Protein AF-A0A919SNZ4-F1 (afdb_monomer_lite)

Radius of gyration: 16.42 Å; chains: 1; bounding box: 28×20×55 Å

pLDDT: mean 85.22, std 17.9, range [46.28, 98.44]

Foldseek 3Di:
DDDPPPPPQCPVCDPVCVVVLVVQLVCLVVVLCCVQPVVVDPPSVVDDPVVSCVVSVVSNCCSRRNDD

Organism: NCBI:txid113560

Structure (mmCIF, N/CA/C/O backbone):
data_AF-A0A919SNZ4-F1
#
_entry.id   AF-A0A919SNZ4-F1
#
loop_
_atom_site.group_PDB
_atom_site.id
_atom_site.type_symbol
_atom_site.label_atom_id
_atom_site.label_alt_id
_atom_site.label_comp_id
_atom_site.label_asym_id
_atom_site.label_entity_id
_atom_site.label_seq_id
_atom_site.pdbx_PDB_ins_code
_atom_site.Cartn_x
_atom_site.Cartn_y
_atom_site.Cartn_z
_atom_site.occupancy
_atom_site.B_iso_or_equiv
_atom_site.auth_seq_id
_atom_site.auth_comp_id
_atom_site.auth_asym_id
_atom_site.auth_atom_id
_atom_site.pdbx_PDB_model_num
ATOM 1 N N . MET A 1 1 ? -7.541 -10.269 -42.236 1.00 47.38 1 MET A N 1
ATOM 2 C CA . MET A 1 1 ? -6.843 -11.009 -41.163 1.00 47.38 1 MET A CA 1
ATOM 3 C C . MET A 1 1 ? -6.545 -10.020 -40.048 1.00 47.38 1 MET A C 1
ATOM 5 O O . MET A 1 1 ? -5.804 -9.085 -40.325 1.00 47.38 1 MET A O 1
ATOM 9 N N . PRO A 1 2 ? -7.193 -10.105 -38.872 1.00 46.31 2 PRO A N 1
ATOM 10 C CA . PRO A 1 2 ? -6.951 -9.162 -37.789 1.00 46.31 2 PRO A CA 1
ATOM 11 C C . PRO A 1 2 ? -5.608 -9.469 -37.117 1.00 46.31 2 PRO A C 1
ATOM 13 O O . PRO A 1 2 ? -5.250 -10.621 -36.889 1.00 46.31 2 PRO A O 1
ATOM 16 N N . ASP A 1 3 ? -4.873 -8.397 -36.859 1.00 46.28 3 ASP A N 1
ATOM 17 C CA . ASP A 1 3 ? -3.514 -8.343 -36.340 1.00 46.28 3 ASP A CA 1
ATOM 18 C C . ASP A 1 3 ? -3.403 -8.937 -34.920 1.00 46.28 3 ASP A C 1
ATOM 20 O O . ASP A 1 3 ? -3.855 -8.353 -33.933 1.00 46.28 3 ASP A O 1
ATOM 24 N N . THR A 1 4 ? -2.792 -10.120 -34.820 1.00 52.72 4 THR A N 1
ATOM 25 C CA . THR A 1 4 ? -2.505 -10.846 -33.572 1.00 52.72 4 THR A CA 1
ATOM 26 C C . THR A 1 4 ? -1.347 -10.239 -32.763 1.00 52.72 4 THR A C 1
ATOM 28 O O . THR A 1 4 ? -0.957 -10.799 -31.740 1.00 52.72 4 THR A O 1
ATOM 31 N N . ALA A 1 5 ? -0.780 -9.094 -33.167 1.00 50.47 5 ALA A N 1
ATOM 32 C CA . ALA A 1 5 ? 0.360 -8.475 -32.484 1.00 50.47 5 ALA A CA 1
ATOM 33 C C . ALA A 1 5 ? -0.000 -7.644 -31.235 1.00 50.47 5 ALA A C 1
ATOM 35 O O . ALA A 1 5 ? 0.898 -7.205 -30.515 1.00 50.47 5 ALA A O 1
ATOM 36 N N . ARG A 1 6 ? -1.290 -7.441 -30.928 1.00 52.25 6 ARG A N 1
ATOM 37 C CA . ARG A 1 6 ? -1.735 -6.598 -29.796 1.00 52.25 6 ARG A CA 1
ATOM 38 C C . ARG A 1 6 ? -1.592 -7.228 -28.406 1.00 52.25 6 ARG A C 1
ATOM 40 O O . ARG A 1 6 ? -1.841 -6.551 -27.416 1.00 52.25 6 ARG A O 1
ATOM 47 N N . THR A 1 7 ? -1.160 -8.484 -28.312 1.00 49.44 7 THR A N 1
ATOM 48 C CA . THR A 1 7 ? -1.048 -9.213 -27.035 1.00 49.44 7 THR A CA 1
ATOM 49 C C . THR A 1 7 ? 0.385 -9.652 -26.741 1.00 49.44 7 THR A C 1
ATOM 51 O O . THR A 1 7 ? 0.621 -10.656 -26.077 1.00 49.44 7 THR A O 1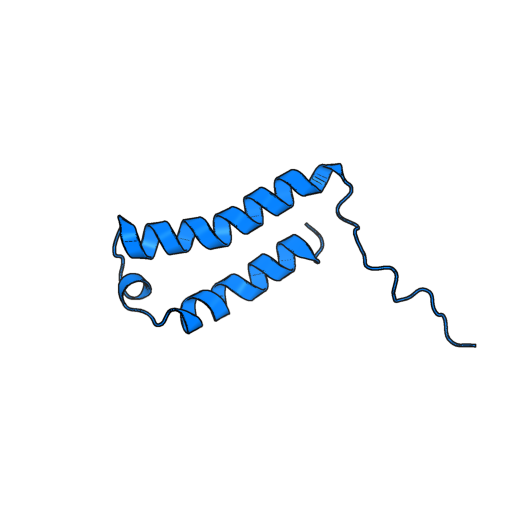
ATOM 54 N N . ARG A 1 8 ? 1.384 -8.894 -27.208 1.00 49.06 8 ARG A N 1
ATOM 55 C CA . ARG A 1 8 ? 2.687 -8.902 -26.539 1.00 49.06 8 ARG A CA 1
ATOM 56 C C . ARG A 1 8 ? 2.478 -8.174 -25.224 1.00 49.06 8 ARG A C 1
ATOM 58 O O . ARG A 1 8 ? 2.334 -6.958 -25.216 1.00 49.06 8 ARG A O 1
ATOM 65 N N . PHE A 1 9 ? 2.359 -8.941 -24.147 1.00 48.53 9 PHE A N 1
ATOM 66 C CA . PHE A 1 9 ? 2.452 -8.454 -22.779 1.00 48.53 9 PHE A CA 1
ATOM 67 C C . PHE A 1 9 ? 3.604 -7.451 -22.745 1.00 48.53 9 PHE A C 1
ATOM 69 O O . PHE A 1 9 ? 4.757 -7.837 -22.946 1.00 48.53 9 PHE A O 1
ATOM 76 N N . ARG A 1 10 ? 3.266 -6.165 -22.640 1.00 54.84 10 ARG A N 1
ATOM 77 C CA . ARG A 1 10 ? 4.230 -5.080 -22.618 1.00 54.84 10 ARG A CA 1
ATOM 78 C C . ARG A 1 10 ? 5.029 -5.191 -21.317 1.00 54.84 10 ARG A C 1
ATOM 80 O O . ARG A 1 10 ? 4.720 -4.540 -20.328 1.00 54.84 10 ARG A O 1
ATOM 87 N N . LEU A 1 11 ? 6.024 -6.079 -21.282 1.00 54.00 11 LEU A N 1
ATOM 88 C CA . LEU A 1 11 ? 7.104 -6.095 -20.289 1.00 54.00 11 LEU A CA 1
ATOM 89 C C . LEU A 1 11 ? 8.074 -4.935 -20.593 1.00 54.00 11 LEU A C 1
ATOM 91 O O . LEU A 1 11 ? 9.286 -5.122 -20.602 1.00 54.00 11 LEU A O 1
ATOM 95 N N . ASP A 1 12 ? 7.532 -3.761 -20.924 1.00 53.62 12 ASP A N 1
ATOM 96 C CA . ASP A 1 12 ? 8.250 -2.643 -21.550 1.00 53.62 12 ASP A CA 1
ATOM 97 C C . ASP A 1 12 ? 8.987 -1.783 -20.542 1.00 53.62 12 ASP A C 1
ATOM 99 O O . ASP A 1 12 ? 9.706 -0.869 -20.934 1.00 53.62 12 ASP A O 1
ATOM 103 N N . GLY A 1 13 ? 8.855 -2.082 -19.251 1.00 56.84 13 GLY A N 1
ATOM 104 C CA . GLY A 1 13 ? 9.918 -1.696 -18.356 1.00 56.84 13 GLY A CA 1
ATOM 105 C C . GLY A 1 13 ? 11.130 -2.504 -18.761 1.00 56.84 13 GLY A C 1
ATOM 106 O O . GLY A 1 13 ? 11.188 -3.702 -18.474 1.00 56.84 13 GLY A O 1
ATOM 107 N N . SER A 1 14 ? 12.080 -1.879 -19.462 1.00 61.28 14 SER A N 1
ATOM 108 C CA . SER A 1 14 ? 13.363 -2.511 -19.759 1.00 61.28 14 SER A CA 1
ATOM 109 C C . SER A 1 14 ? 13.868 -3.177 -18.483 1.00 61.28 14 SER A C 1
ATOM 111 O O . SER A 1 14 ? 13.614 -2.686 -17.389 1.00 61.28 14 SER A O 1
ATOM 113 N N . ARG A 1 15 ? 14.569 -4.312 -18.566 1.00 68.81 15 ARG A N 1
ATOM 114 C CA . ARG A 1 15 ? 15.027 -5.063 -17.375 1.00 68.81 15 ARG A CA 1
ATOM 115 C C . ARG A 1 15 ? 15.705 -4.177 -16.305 1.00 68.81 15 ARG A C 1
ATOM 117 O O . ARG A 1 15 ? 15.721 -4.542 -15.135 1.00 68.81 15 ARG A O 1
ATOM 124 N N . SER A 1 16 ? 16.233 -3.019 -16.713 1.00 81.12 16 SER A N 1
ATOM 125 C CA . SER A 1 16 ? 16.752 -1.939 -15.868 1.00 81.12 16 SER A CA 1
ATOM 126 C C . SER A 1 16 ? 15.727 -1.232 -14.966 1.00 81.12 16 SER A C 1
ATOM 128 O O . SER A 1 16 ? 16.115 -0.752 -13.909 1.00 81.12 16 SER A O 1
ATOM 130 N N . GLU A 1 17 ? 14.445 -1.162 -15.325 1.00 86.44 17 GLU A N 1
ATOM 131 C CA . GLU A 1 17 ? 13.387 -0.528 -14.528 1.00 86.44 17 GLU A CA 1
ATOM 132 C C . GLU A 1 17 ? 12.794 -1.451 -13.465 1.00 86.44 17 GLU A C 1
ATOM 134 O O . GLU A 1 17 ? 12.160 -0.973 -12.526 1.00 86.44 17 GLU A O 1
ATOM 139 N N . ALA A 1 18 ? 12.983 -2.769 -13.583 1.00 88.94 18 ALA A N 1
ATOM 140 C CA . ALA A 1 18 ? 12.404 -3.732 -12.649 1.00 88.94 18 ALA A CA 1
ATOM 141 C C . ALA A 1 18 ? 12.727 -3.422 -11.166 1.00 88.94 18 ALA A C 1
ATOM 143 O O . ALA A 1 18 ? 11.803 -3.475 -10.351 1.00 88.94 18 ALA A O 1
ATOM 144 N N . PRO A 1 19 ? 13.962 -3.019 -10.791 1.00 92.62 19 PRO A N 1
ATOM 145 C CA . PRO A 1 19 ? 14.258 -2.581 -9.426 1.00 92.62 19 PRO A CA 1
ATOM 146 C C . PRO A 1 19 ? 13.463 -1.340 -8.994 1.00 92.62 19 PRO A C 1
ATOM 148 O O . PRO A 1 19 ? 12.949 -1.303 -7.879 1.00 92.62 19 PRO A O 1
ATOM 151 N N . LEU A 1 20 ? 13.312 -0.342 -9.872 1.00 93.56 20 LEU A N 1
ATOM 152 C CA . LEU A 1 20 ? 12.548 0.873 -9.572 1.00 93.56 20 LEU A CA 1
ATOM 153 C C . LEU A 1 20 ? 11.059 0.557 -9.389 1.00 93.56 20 LEU A C 1
ATOM 155 O O . LEU A 1 20 ? 10.459 0.974 -8.401 1.00 93.56 20 LEU A O 1
ATOM 159 N N . ARG A 1 21 ? 10.479 -0.244 -10.291 1.00 94.06 21 ARG A N 1
ATOM 160 C CA . ARG A 1 21 ? 9.091 -0.726 -10.193 1.00 94.06 21 ARG A CA 1
ATOM 161 C C . ARG A 1 21 ? 8.851 -1.455 -8.876 1.00 94.06 21 ARG A C 1
ATOM 163 O O . ARG A 1 21 ? 7.851 -1.195 -8.215 1.00 94.06 21 ARG A O 1
ATOM 170 N N . PHE A 1 22 ? 9.779 -2.321 -8.466 1.00 94.62 22 PHE A N 1
ATOM 171 C CA . PHE A 1 22 ? 9.692 -3.032 -7.191 1.00 94.62 22 PHE A CA 1
ATOM 172 C C . PHE A 1 22 ? 9.649 -2.071 -5.999 1.00 94.62 22 PHE A C 1
ATOM 174 O O . PHE A 1 22 ? 8.771 -2.195 -5.147 1.00 94.62 22 PHE A O 1
ATOM 181 N N . VAL A 1 23 ? 10.551 -1.087 -5.955 1.00 96.75 23 VAL A N 1
ATOM 182 C CA . VAL A 1 23 ? 10.587 -0.099 -4.865 1.00 96.75 23 VAL A CA 1
ATOM 183 C C . VAL A 1 23 ? 9.303 0.734 -4.834 1.00 96.75 23 VAL A C 1
ATOM 185 O O . VAL A 1 23 ? 8.745 0.941 -3.761 1.00 96.75 23 VAL A O 1
ATOM 188 N N . LEU A 1 24 ? 8.784 1.151 -5.992 1.00 96.62 24 LEU A N 1
ATOM 189 C CA . LEU A 1 24 ? 7.523 1.893 -6.088 1.00 96.62 24 LEU A CA 1
ATOM 190 C C . LEU A 1 24 ? 6.307 1.054 -5.667 1.00 96.62 24 LEU A C 1
ATOM 192 O O . LEU A 1 24 ? 5.390 1.561 -5.032 1.00 96.62 24 LEU A O 1
ATOM 196 N N . VAL A 1 25 ? 6.286 -0.248 -5.954 1.00 96.81 25 VAL A N 1
ATOM 197 C CA . VAL A 1 25 ? 5.254 -1.143 -5.404 1.00 96.81 25 VAL A CA 1
ATOM 198 C C . VAL A 1 25 ? 5.399 -1.263 -3.887 1.00 96.81 25 VAL A C 1
ATOM 200 O O . VAL A 1 25 ? 4.402 -1.192 -3.169 1.00 96.81 25 VAL A O 1
ATOM 203 N N . ALA A 1 26 ? 6.628 -1.404 -3.386 1.00 97.19 26 ALA A N 1
ATOM 204 C CA . ALA A 1 26 ? 6.887 -1.501 -1.957 1.00 97.19 26 ALA A CA 1
ATOM 205 C C . ALA A 1 26 ? 6.427 -0.241 -1.204 1.00 97.19 26 ALA A C 1
ATOM 207 O O . ALA A 1 26 ? 5.873 -0.367 -0.113 1.00 97.19 26 ALA A O 1
ATOM 208 N N . THR A 1 27 ? 6.564 0.959 -1.784 1.00 97.19 27 THR A N 1
ATOM 209 C CA . THR A 1 27 ? 6.100 2.203 -1.142 1.00 97.19 27 THR A CA 1
ATOM 210 C C . THR A 1 27 ? 4.580 2.243 -0.971 1.00 97.19 27 THR A C 1
ATOM 212 O O . THR A 1 27 ? 4.100 2.713 0.062 1.00 97.19 27 THR A O 1
ATOM 215 N N . GLN A 1 28 ? 3.819 1.672 -1.912 1.00 96.69 28 GLN A N 1
ATOM 216 C CA . GLN A 1 28 ? 2.356 1.576 -1.820 1.00 96.69 28 GLN A CA 1
ATOM 217 C C . GLN A 1 28 ? 1.874 0.651 -0.698 1.00 96.69 28 GLN A C 1
ATOM 219 O O . GLN A 1 28 ? 0.715 0.743 -0.303 1.00 96.69 28 GLN A O 1
ATOM 224 N N . ILE A 1 29 ? 2.741 -0.226 -0.189 1.00 94.56 29 ILE A N 1
ATOM 225 C CA . ILE A 1 29 ? 2.450 -1.126 0.933 1.00 94.56 29 ILE A CA 1
ATOM 226 C C . ILE A 1 29 ? 2.997 -0.527 2.232 1.00 94.56 29 ILE A C 1
ATOM 228 O O . ILE A 1 29 ? 2.271 -0.397 3.218 1.00 94.56 29 ILE A O 1
ATOM 232 N N . ALA A 1 30 ? 4.269 -0.124 2.224 1.00 97.06 30 ALA A N 1
ATOM 233 C CA . ALA A 1 30 ? 4.967 0.381 3.399 1.00 97.06 30 ALA A CA 1
ATOM 234 C C . ALA A 1 30 ? 4.361 1.691 3.918 1.00 97.06 30 ALA A C 1
ATOM 236 O O . ALA A 1 30 ? 4.203 1.840 5.126 1.00 97.06 30 ALA A O 1
ATOM 237 N N . GLY A 1 31 ? 3.978 2.616 3.030 1.00 95.25 31 GLY A N 1
ATOM 238 C CA . GLY A 1 31 ? 3.378 3.894 3.417 1.00 95.25 31 GLY A CA 1
ATOM 239 C C . GLY A 1 31 ? 2.109 3.708 4.257 1.00 95.25 31 GLY A C 1
ATOM 240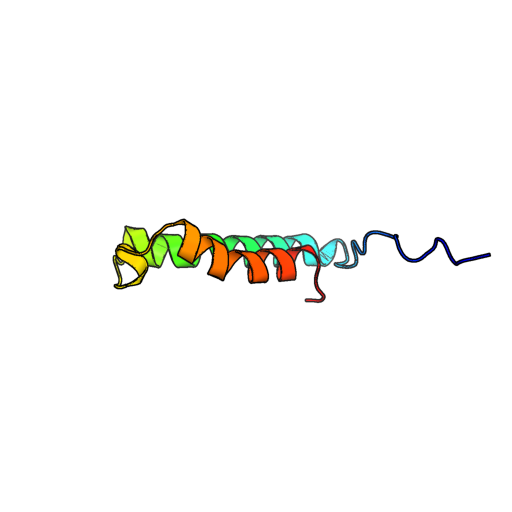 O O . GLY A 1 31 ? 2.099 4.109 5.422 1.00 95.25 31 GLY A O 1
ATOM 241 N N . PRO A 1 32 ? 1.063 3.047 3.726 1.00 95.38 32 PRO A N 1
ATOM 242 C CA . PRO A 1 32 ? -0.146 2.757 4.492 1.00 95.38 32 PRO A CA 1
ATOM 243 C C . PRO A 1 32 ? 0.117 1.935 5.756 1.00 95.38 32 PRO A C 1
ATOM 245 O O . PRO A 1 32 ? -0.510 2.201 6.774 1.00 95.38 32 PRO A O 1
ATOM 248 N N . ALA A 1 33 ? 1.054 0.980 5.729 1.00 96.06 33 ALA A N 1
ATOM 249 C CA . ALA A 1 33 ? 1.396 0.191 6.912 1.00 96.06 33 ALA A CA 1
ATOM 250 C C . ALA A 1 33 ? 1.993 1.054 8.037 1.00 96.06 33 ALA A C 1
ATOM 252 O O . ALA A 1 33 ? 1.561 0.943 9.182 1.00 96.06 33 ALA A O 1
ATOM 253 N N . VAL A 1 34 ? 2.936 1.948 7.720 1.00 98.25 34 VAL A N 1
ATOM 254 C CA . VAL A 1 34 ? 3.522 2.883 8.694 1.00 98.25 34 VAL A CA 1
ATOM 255 C C . VAL A 1 34 ? 2.456 3.839 9.226 1.00 98.25 34 VAL A C 1
ATOM 257 O O . VAL A 1 34 ? 2.319 3.990 10.438 1.00 98.25 34 VAL A O 1
ATOM 260 N N . VAL A 1 35 ? 1.661 4.444 8.340 1.00 97.69 35 VAL A N 1
ATOM 261 C CA . VAL A 1 35 ? 0.599 5.382 8.736 1.00 97.69 35 VAL A CA 1
ATOM 262 C C . VAL A 1 35 ? -0.447 4.704 9.626 1.00 97.69 35 VAL A C 1
ATOM 264 O O . VAL A 1 35 ? -0.885 5.302 10.605 1.00 97.69 35 VAL A O 1
ATOM 267 N N . ARG A 1 36 ? -0.828 3.458 9.314 1.00 97.69 36 ARG A N 1
ATOM 268 C CA . ARG A 1 36 ? -1.865 2.715 10.037 1.00 97.69 36 ARG A CA 1
ATOM 269 C C . ARG A 1 36 ? -1.388 2.139 11.367 1.00 97.69 36 ARG A C 1
ATOM 271 O O . A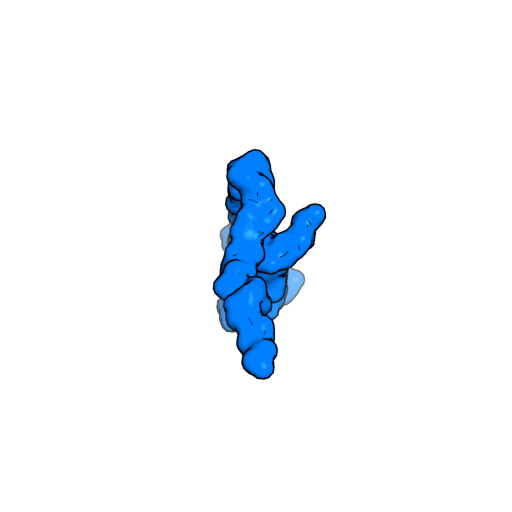RG A 1 36 ? -2.117 2.244 12.341 1.00 97.69 36 ARG A O 1
ATOM 278 N N . TYR A 1 37 ? -0.221 1.495 11.397 1.00 97.69 37 TYR A N 1
ATOM 279 C CA . TYR A 1 37 ? 0.198 0.660 12.532 1.00 97.69 37 TYR A CA 1
ATOM 280 C C . TYR A 1 37 ? 1.304 1.266 13.393 1.00 97.69 37 TYR A C 1
ATOM 282 O O . TYR A 1 37 ? 1.514 0.803 14.507 1.00 97.69 37 TYR A O 1
ATOM 290 N N . VAL A 1 38 ? 2.055 2.240 12.874 1.00 98.19 38 VAL A N 1
ATOM 291 C CA . VAL A 1 38 ? 3.151 2.879 13.623 1.00 98.19 38 VAL A CA 1
ATOM 292 C C . VAL A 1 38 ? 2.737 4.266 14.087 1.00 98.19 38 VAL A C 1
ATOM 294 O O . VAL A 1 38 ? 2.957 4.622 15.238 1.00 98.19 38 VAL A O 1
ATOM 297 N N . LEU A 1 39 ? 2.159 5.054 13.179 1.00 98.44 39 LEU A N 1
ATOM 298 C CA . LEU A 1 39 ? 1.743 6.426 13.466 1.00 98.44 39 LEU A CA 1
ATOM 299 C C . LEU A 1 39 ? 0.287 6.531 13.932 1.00 98.44 39 LEU A C 1
ATOM 301 O O . LEU A 1 39 ? -0.075 7.558 14.494 1.00 98.44 39 LEU A O 1
ATOM 305 N N . GLU A 1 40 ? -0.533 5.510 13.662 1.00 98.19 40 GLU A N 1
ATOM 306 C CA . GLU A 1 40 ? -1.952 5.435 14.044 1.00 98.19 40 GLU A CA 1
ATOM 307 C C . GLU A 1 40 ? -2.761 6.695 13.660 1.00 98.19 40 GLU A C 1
ATOM 309 O O . GLU A 1 40 ? -3.588 7.201 14.416 1.00 98.19 40 GLU A O 1
ATOM 314 N N . VAL A 1 41 ? -2.538 7.219 12.447 1.00 98.38 41 VAL A N 1
ATOM 315 C CA . VAL A 1 41 ? -3.188 8.457 11.975 1.00 98.38 41 VAL A CA 1
ATOM 316 C C . VAL A 1 41 ? -4.613 8.183 11.489 1.00 98.38 41 VAL A C 1
ATOM 318 O O . VAL A 1 41 ? -4.821 7.387 10.572 1.00 98.38 41 VAL A O 1
ATOM 321 N N . GLU A 1 42 ? -5.605 8.895 12.024 1.00 97.12 42 GLU A N 1
ATOM 322 C CA . GLU A 1 42 ? -6.999 8.798 11.568 1.00 97.12 42 GLU A CA 1
ATOM 323 C C . GLU A 1 42 ? -7.279 9.614 10.285 1.00 97.12 42 GLU A C 1
ATOM 325 O O . GLU A 1 42 ? -6.676 10.671 10.082 1.00 97.12 42 GLU A O 1
ATOM 330 N N . PRO A 1 43 ? -8.190 9.151 9.396 1.00 95.50 43 PRO A N 1
ATOM 331 C CA . PRO A 1 43 ? -9.033 7.952 9.520 1.00 95.50 43 PRO A CA 1
ATOM 332 C C . PRO A 1 43 ? -8.341 6.640 9.082 1.00 95.50 43 PRO A C 1
ATOM 334 O O . PRO A 1 43 ? -8.978 5.595 8.979 1.00 95.50 43 PRO A O 1
ATOM 337 N N . VAL A 1 44 ? -7.050 6.678 8.728 1.00 96.88 44 VAL A N 1
ATOM 338 C CA . VAL A 1 44 ? -6.332 5.537 8.124 1.00 96.88 44 VAL A CA 1
ATOM 339 C C . VAL A 1 44 ? -6.098 4.406 9.129 1.00 96.88 44 VAL A C 1
ATOM 341 O O . VAL A 1 44 ? -6.117 3.235 8.738 1.00 96.88 44 VAL A O 1
ATOM 344 N N . ALA A 1 45 ? -5.914 4.738 10.407 1.00 98.00 45 ALA A N 1
ATOM 345 C CA . ALA A 1 45 ? -5.780 3.778 11.497 1.00 98.00 45 ALA A CA 1
ATOM 346 C C . ALA A 1 45 ? -7.012 2.865 11.608 1.00 98.00 45 ALA A C 1
ATOM 348 O O . ALA A 1 45 ? -6.871 1.640 11.631 1.00 98.00 45 ALA A O 1
ATOM 349 N N . SER A 1 46 ? -8.215 3.448 11.575 1.00 97.81 46 SER A N 1
ATOM 350 C CA . SER A 1 46 ? -9.478 2.720 11.754 1.00 97.81 46 SER A CA 1
ATOM 351 C C . SER A 1 46 ? -10.160 2.257 10.459 1.00 97.81 46 SER A C 1
ATOM 353 O O . SER A 1 46 ? -11.049 1.407 10.513 1.00 97.81 46 SER A O 1
ATOM 355 N N . ALA A 1 47 ? -9.747 2.753 9.286 1.00 97.50 47 ALA A N 1
ATOM 356 C CA . ALA A 1 47 ? -10.382 2.413 8.008 1.00 97.50 47 ALA A CA 1
ATOM 357 C C . ALA A 1 47 ? -10.460 0.887 7.749 1.00 97.50 47 ALA A C 1
ATOM 359 O O . ALA A 1 47 ? -9.544 0.153 8.134 1.00 97.50 47 ALA A O 1
ATOM 360 N N . PRO A 1 48 ? -11.482 0.376 7.040 1.00 97.38 48 PRO A N 1
ATOM 361 C CA . PRO A 1 48 ? -11.489 -1.000 6.546 1.00 97.38 48 PRO A CA 1
ATOM 362 C C . PRO A 1 48 ? -10.288 -1.278 5.634 1.00 97.38 48 PRO A C 1
ATOM 364 O O . PRO A 1 48 ? -9.902 -0.435 4.818 1.00 97.38 48 PRO A O 1
ATOM 367 N N . ALA A 1 49 ? -9.703 -2.473 5.735 1.00 94.75 49 ALA A N 1
ATOM 368 C CA . ALA A 1 49 ? -8.537 -2.839 4.932 1.00 94.75 49 ALA A CA 1
ATOM 369 C C . ALA A 1 49 ? -8.851 -2.790 3.427 1.00 94.75 49 ALA A C 1
ATOM 371 O O . ALA A 1 49 ? -8.031 -2.341 2.628 1.00 94.75 49 ALA A O 1
ATOM 372 N N . GLU A 1 50 ? -10.070 -3.166 3.043 1.00 96.81 50 GLU A N 1
ATOM 373 C CA . GLU A 1 50 ? -10.567 -3.156 1.668 1.00 96.81 50 GLU A CA 1
ATOM 374 C C . GLU A 1 50 ? -10.547 -1.746 1.071 1.00 96.81 50 GLU A C 1
ATOM 376 O O . GLU A 1 50 ? -10.222 -1.578 -0.104 1.00 96.81 50 GLU A O 1
ATOM 381 N N . GLN A 1 51 ? -10.828 -0.720 1.879 1.00 96.12 51 GLN A N 1
ATOM 382 C CA . GLN A 1 51 ? -10.779 0.674 1.443 1.00 96.12 51 GLN A CA 1
ATOM 383 C C . GLN A 1 51 ? -9.337 1.123 1.167 1.00 96.12 51 GLN A C 1
ATOM 385 O O . GLN A 1 51 ? -9.070 1.807 0.173 1.00 96.12 51 GLN A O 1
ATOM 390 N N . LEU A 1 52 ? -8.386 0.694 2.003 1.00 94.62 52 LEU A N 1
ATOM 391 C CA . LEU A 1 52 ? -6.964 0.963 1.784 1.00 94.62 52 LEU A CA 1
ATOM 392 C C . LEU A 1 52 ? -6.451 0.233 0.535 1.00 94.62 52 LEU A C 1
ATOM 394 O O . LEU A 1 52 ? -5.765 0.832 -0.294 1.00 94.62 52 LEU A O 1
ATOM 398 N N . VAL A 1 53 ? -6.850 -1.028 0.346 1.00 95.62 53 VAL A N 1
ATOM 399 C CA . VAL A 1 53 ? -6.513 -1.828 -0.841 1.00 95.62 53 VAL A CA 1
ATOM 400 C C . VAL A 1 53 ? -7.093 -1.210 -2.112 1.00 95.62 53 VAL A C 1
ATOM 402 O O . VAL A 1 53 ? -6.374 -1.084 -3.104 1.00 95.62 53 VAL A O 1
ATOM 405 N N . ALA A 1 54 ? -8.354 -0.773 -2.093 1.00 96.44 54 ALA A N 1
ATOM 406 C CA . ALA A 1 54 ? -8.995 -0.113 -3.230 1.00 96.44 54 ALA A CA 1
ATOM 407 C C . ALA A 1 54 ? -8.260 1.172 -3.647 1.00 96.44 54 ALA A C 1
ATOM 409 O O . ALA A 1 54 ? -8.195 1.493 -4.833 1.00 96.44 54 ALA A O 1
ATOM 410 N N . THR A 1 55 ? -7.648 1.866 -2.685 1.00 93.44 55 THR A N 1
ATOM 411 C CA . THR A 1 55 ? -6.872 3.091 -2.924 1.00 93.44 55 THR A CA 1
ATOM 412 C C . THR A 1 55 ? -5.448 2.790 -3.417 1.00 93.44 55 THR A C 1
ATOM 414 O O . THR A 1 55 ? -4.943 3.454 -4.323 1.00 93.44 55 THR A O 1
ATOM 417 N N . ALA A 1 56 ? -4.783 1.767 -2.867 1.00 94.44 56 ALA A N 1
ATOM 418 C CA . ALA A 1 56 ? -3.413 1.402 -3.240 1.00 94.44 56 ALA A CA 1
ATOM 419 C C . ALA A 1 56 ? -3.330 0.605 -4.558 1.00 94.44 56 ALA A C 1
ATOM 421 O O . ALA A 1 56 ? -2.372 0.762 -5.321 1.00 94.44 56 ALA A O 1
ATOM 422 N N . GLY A 1 57 ? -4.332 -0.228 -4.847 1.00 94.50 57 GLY A N 1
ATOM 423 C CA . GLY A 1 57 ? -4.358 -1.167 -5.972 1.00 94.50 57 GLY A CA 1
ATOM 424 C C . GLY A 1 57 ? -4.113 -0.542 -7.354 1.00 94.50 57 GLY A C 1
ATOM 425 O O . GLY A 1 57 ? -3.305 -1.088 -8.112 1.00 94.50 57 GLY A O 1
ATOM 426 N N . PRO A 1 58 ? -4.739 0.599 -7.710 1.00 95.88 58 PRO A N 1
ATOM 427 C CA . PRO A 1 58 ? -4.469 1.285 -8.974 1.00 95.88 58 PRO A CA 1
ATOM 428 C C . PRO A 1 58 ? -3.002 1.704 -9.145 1.00 95.88 58 PRO A C 1
ATOM 430 O O . PRO A 1 58 ? -2.454 1.559 -10.236 1.00 95.88 58 PRO A O 1
ATOM 433 N N . ASN A 1 59 ? -2.341 2.152 -8.074 1.00 95.75 59 ASN A N 1
ATOM 434 C CA . ASN A 1 59 ? -0.933 2.553 -8.116 1.00 95.75 59 ASN A CA 1
ATOM 435 C C . ASN A 1 59 ? -0.001 1.344 -8.260 1.00 95.75 59 ASN A C 1
ATOM 437 O O . ASN A 1 59 ? 0.906 1.368 -9.087 1.00 95.75 59 ASN A O 1
ATOM 441 N N . VAL A 1 60 ? -0.274 0.248 -7.540 1.00 95.31 60 VAL A N 1
ATOM 442 C CA . VAL A 1 60 ? 0.463 -1.017 -7.716 1.00 95.31 60 VAL A CA 1
ATOM 443 C C . VAL A 1 60 ? 0.358 -1.498 -9.164 1.00 95.31 60 VAL A C 1
ATOM 445 O O . VAL A 1 60 ? 1.368 -1.808 -9.792 1.00 95.31 60 VAL A O 1
ATOM 448 N N . ARG A 1 61 ? -0.852 -1.496 -9.736 1.00 93.94 61 ARG A N 1
ATOM 449 C CA . ARG A 1 61 ? -1.066 -1.858 -11.144 1.00 93.94 61 ARG A CA 1
ATOM 450 C C . ARG A 1 61 ? -0.301 -0.931 -12.086 1.00 93.94 61 ARG A C 1
ATOM 452 O O . ARG A 1 61 ? 0.358 -1.424 -12.994 1.00 93.94 61 ARG A O 1
ATOM 459 N N . ARG A 1 62 ? -0.335 0.386 -11.852 1.00 92.31 62 ARG A N 1
ATOM 460 C CA . ARG A 1 62 ? 0.420 1.367 -12.645 1.00 92.31 62 ARG A CA 1
ATOM 461 C C . ARG A 1 62 ? 1.913 1.046 -12.660 1.00 92.31 62 ARG A C 1
ATOM 463 O O . ARG A 1 62 ? 2.495 1.00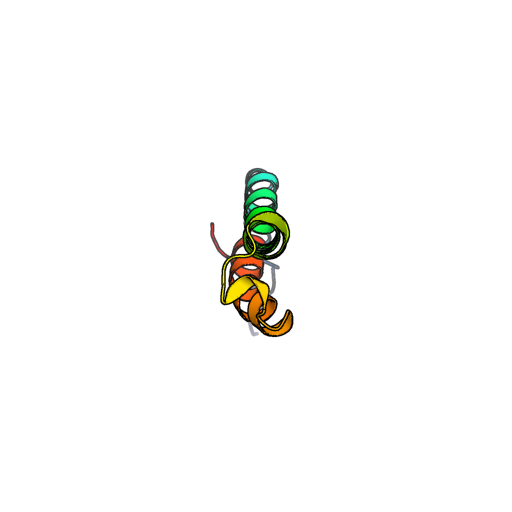3 -13.734 1.00 92.31 62 ARG A O 1
ATOM 470 N N . TYR A 1 63 ? 2.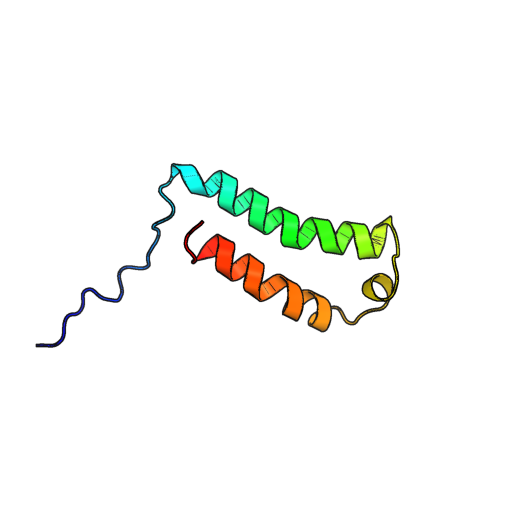526 0.771 -11.512 1.00 92.81 63 TYR A N 1
ATOM 471 C CA . TYR A 1 63 ? 3.959 0.465 -11.461 1.00 92.81 63 TYR A CA 1
ATOM 472 C C . TYR A 1 63 ? 4.313 -0.884 -12.094 1.00 92.81 63 TYR A C 1
ATOM 474 O O . TYR A 1 63 ? 5.413 -1.045 -12.621 1.00 92.81 63 TYR A O 1
ATOM 482 N N . LEU A 1 64 ? 3.388 -1.844 -12.092 1.00 90.00 64 LEU A N 1
ATOM 483 C CA . LEU A 1 64 ? 3.613 -3.157 -12.693 1.00 90.00 64 LEU A CA 1
ATOM 484 C C . LEU A 1 64 ? 3.393 -3.187 -14.209 1.00 90.00 64 LEU A C 1
ATOM 486 O O . LEU A 1 64 ? 4.090 -3.931 -14.892 1.00 90.00 64 LEU A O 1
ATOM 490 N N . THR A 1 65 ? 2.428 -2.429 -14.732 1.00 87.56 65 THR A N 1
ATOM 491 C CA . THR A 1 65 ? 1.975 -2.586 -16.128 1.00 87.56 65 THR A CA 1
ATOM 492 C C . THR A 1 65 ? 1.885 -1.288 -16.920 1.00 87.56 65 THR A C 1
ATOM 494 O O . THR A 1 65 ? 1.603 -1.335 -18.112 1.00 87.56 65 THR A O 1
ATOM 497 N N . GLY A 1 66 ? 2.022 -0.138 -16.266 1.00 84.88 66 GLY A N 1
ATOM 498 C CA . GLY A 1 66 ? 2.002 1.168 -16.913 1.00 84.88 66 GLY A CA 1
ATOM 499 C C . GLY A 1 66 ? 3.398 1.644 -17.299 1.00 84.88 66 GLY A C 1
ATOM 500 O O . GLY A 1 66 ? 4.413 1.113 -16.833 1.00 84.88 66 GLY A O 1
ATOM 501 N N . ASP A 1 67 ? 3.427 2.687 -18.119 1.00 82.8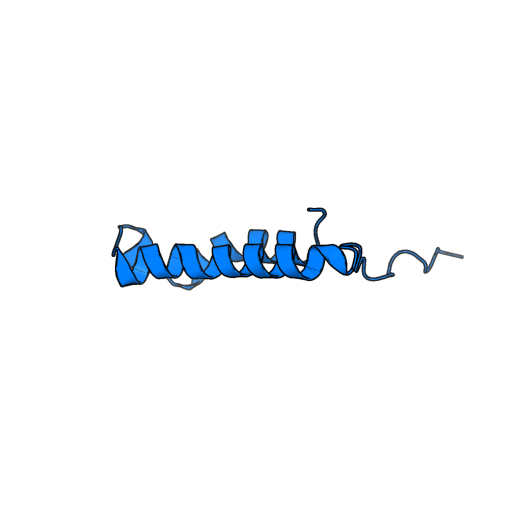8 67 ASP A N 1
ATOM 502 C CA . ASP A 1 67 ? 4.639 3.458 -18.373 1.00 82.88 67 ASP A CA 1
ATOM 503 C C . ASP A 1 67 ? 5.073 4.159 -17.070 1.00 82.88 67 ASP A C 1
ATOM 505 O O . ASP A 1 67 ? 4.224 4.636 -16.298 1.00 82.88 67 ASP A O 1
ATOM 509 N N . LEU A 1 68 ? 6.383 4.149 -16.799 1.00 79.62 68 LEU A N 1
ATOM 510 C CA . LEU A 1 68 ? 6.988 4.814 -15.643 1.00 79.62 68 LEU A CA 1
ATOM 511 C C . LEU A 1 68 ? 7.465 6.222 -15.990 1.00 79.62 68 LEU A C 1
ATOM 513 O O . LEU A 1 68 ? 8.081 6.387 -17.064 1.00 79.62 68 LEU A O 1
#

InterPro domains:
  IPR036271 Tetracyclin repressor-like, C-terminal domain superfamily [SSF48498] (16-67)
  IPR041678 Tetracyclin repressor-like, C-terminal domain 16 [PF17920] (9-64)

Sequence (68 aa):
MPDTARTRFRLDGSRSEAPLRFVLVATQIAGPAVVRYVLEVEPVASAPAEQLVATAGPNVRRYLTGDL

Secondary structure (DSSP, 8-state):
---GGGGS----S-TTTHHHHHHHHHHHHHHHHHHHHTS--TTTTTS-HHHHHHHHHHHHHHHHHS--